Protein AF-A0A354PAN3-F1 (afdb_monomer)

pLDDT: mean 94.64, std 4.26, range [53.94, 98.25]

Foldseek 3Di:
DDPDDDDCPVAADPPPHNDPVNVVVCVVVVVVVCCCLPPVLVVCVVVVPDDPVCVVPPSCVVCVVVVQVVQCVVPPCVGPVNVVCVVQVVVLVVAQADDQDDDDPSPVVVVVCCCVPFDVCLQVDDCVNVVSGHHD

Secondary structure (DSSP, 8-state):
--S-----TTTB-TTTSB-HHHHHHTHHHHHHHHHIIIIIHHHHHHHS---GGG-S-GGGGGTHHHHHHHHHHHHGGGSHHHHHHHHHHHHTTT-SB------THHHHHHHHHHHHHS-TTTTTS-GGGGTTPPB-

Mean predicted aligned error: 4.39 Å

Structure (mmCIF, N/CA/C/O backbone):
data_AF-A0A354PAN3-F1
#
_entry.id   AF-A0A354PAN3-F1
#
loop_
_atom_site.group_PDB
_atom_site.id
_atom_site.type_symbol
_atom_site.label_atom_id
_atom_site.label_alt_id
_atom_site.label_comp_id
_atom_site.label_asym_id
_atom_site.label_entity_id
_atom_site.label_seq_id
_atom_site.pdbx_PDB_ins_code
_atom_site.Cartn_x
_atom_site.Cartn_y
_atom_site.Cartn_z
_atom_site.occupancy
_atom_site.B_iso_or_equiv
_atom_site.auth_seq_id
_atom_site.auth_comp_id
_atom_site.auth_asym_id
_atom_site.auth_atom_id
_atom_site.pdbx_PDB_model_num
ATOM 1 N N . MET A 1 1 ? 17.446 -8.833 9.918 1.00 53.94 1 MET A N 1
ATOM 2 C CA . MET A 1 1 ? 16.425 -9.800 9.452 1.00 53.94 1 MET A CA 1
ATOM 3 C C . MET A 1 1 ? 15.707 -9.166 8.262 1.00 53.94 1 MET A C 1
ATOM 5 O O . MET A 1 1 ? 15.324 -8.011 8.391 1.00 53.94 1 MET A O 1
ATOM 9 N N . LYS A 1 2 ? 15.610 -9.820 7.094 1.00 80.25 2 LYS A N 1
ATOM 10 C CA . LYS A 1 2 ? 14.839 -9.269 5.957 1.00 80.25 2 LYS A CA 1
ATOM 11 C C . LYS A 1 2 ? 13.359 -9.597 6.174 1.00 80.25 2 LYS A C 1
ATOM 13 O O . LYS A 1 2 ? 13.048 -10.762 6.392 1.00 80.25 2 LYS A O 1
ATOM 18 N N . MET A 1 3 ? 12.483 -8.591 6.139 1.00 88.50 3 MET A N 1
ATOM 19 C CA . MET A 1 3 ? 11.036 -8.776 6.355 1.00 88.50 3 MET A CA 1
ATOM 20 C C . MET A 1 3 ? 10.345 -9.486 5.180 1.00 88.50 3 MET A C 1
ATOM 22 O O . MET A 1 3 ? 9.347 -10.164 5.386 1.00 88.50 3 MET A O 1
ATOM 26 N N . LEU A 1 4 ? 10.895 -9.372 3.965 1.00 93.50 4 LEU A N 1
ATOM 27 C CA . LEU A 1 4 ? 10.405 -10.028 2.750 1.00 93.50 4 LEU A CA 1
ATOM 28 C C . LEU A 1 4 ? 11.570 -10.650 1.967 1.00 93.50 4 LEU A C 1
ATOM 30 O O . LEU A 1 4 ? 12.691 -10.127 1.979 1.00 93.50 4 LEU A O 1
ATOM 34 N N . ARG A 1 5 ? 11.297 -11.760 1.273 1.00 94.38 5 ARG A N 1
ATOM 35 C CA . ARG A 1 5 ? 12.232 -12.431 0.359 1.00 94.38 5 ARG A CA 1
ATOM 36 C C . ARG A 1 5 ? 11.638 -12.439 -1.045 1.00 94.38 5 ARG A C 1
ATOM 38 O O . ARG A 1 5 ? 10.567 -12.991 -1.254 1.00 94.38 5 ARG A O 1
ATOM 45 N N . PHE A 1 6 ? 12.367 -11.860 -1.992 1.00 93.00 6 PHE A N 1
ATOM 46 C CA . PHE A 1 6 ? 12.089 -11.999 -3.416 1.00 93.00 6 PHE A CA 1
ATOM 47 C C . PHE A 1 6 ? 12.870 -13.198 -3.962 1.00 93.00 6 PHE A C 1
ATOM 49 O O . PHE A 1 6 ? 14.079 -13.286 -3.742 1.00 93.00 6 PHE A O 1
ATOM 56 N N . ASP A 1 7 ? 12.181 -14.120 -4.631 1.00 94.12 7 ASP A N 1
ATOM 57 C CA . ASP A 1 7 ? 12.779 -15.301 -5.255 1.00 94.12 7 ASP A CA 1
ATOM 58 C C . ASP A 1 7 ? 12.314 -15.404 -6.717 1.00 94.12 7 ASP A C 1
ATOM 60 O O . ASP A 1 7 ? 11.205 -15.872 -6.977 1.00 94.12 7 ASP A O 1
ATOM 64 N N . PRO A 1 8 ? 13.119 -14.920 -7.679 1.00 94.00 8 PRO A N 1
ATOM 65 C CA . PRO A 1 8 ? 12.733 -14.910 -9.083 1.00 94.00 8 PRO A CA 1
ATOM 66 C C . PRO A 1 8 ? 13.080 -16.199 -9.829 1.00 94.00 8 PRO A C 1
ATOM 68 O O . PRO A 1 8 ? 12.934 -16.232 -11.048 1.00 94.00 8 PRO A O 1
ATOM 71 N N . SER A 1 9 ? 13.574 -17.240 -9.153 1.00 92.81 9 SER A N 1
ATOM 72 C CA . SER A 1 9 ? 14.128 -18.433 -9.816 1.00 92.81 9 SER A CA 1
ATOM 73 C C . SER A 1 9 ? 13.136 -19.152 -10.742 1.00 92.81 9 SER A C 1
ATOM 75 O O . SER A 1 9 ? 13.551 -19.772 -11.717 1.00 92.81 9 SER A O 1
ATOM 77 N N . GLY A 1 10 ? 11.829 -19.015 -10.495 1.00 93.44 10 GLY A N 1
ATOM 78 C CA . GLY A 1 10 ? 10.773 -19.556 -11.359 1.00 93.44 10 GLY A CA 1
ATOM 79 C C . GLY A 1 10 ? 10.488 -18.750 -12.634 1.00 93.44 10 GLY A C 1
ATOM 80 O O . GLY A 1 10 ? 9.747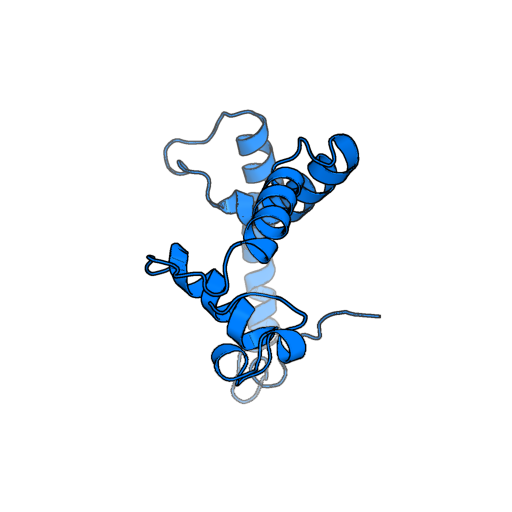 -19.224 -13.488 1.00 93.44 10 GLY A O 1
ATOM 81 N N . SER A 1 11 ? 11.041 -17.542 -12.780 1.00 94.62 11 SER A N 1
ATOM 82 C CA . SER A 1 11 ? 10.782 -16.655 -13.930 1.00 94.62 11 SER A CA 1
ATOM 83 C C . SER A 1 11 ? 12.054 -16.159 -14.613 1.00 94.62 11 SER A C 1
ATOM 85 O O . SER A 1 11 ? 12.064 -15.983 -15.831 1.00 94.62 11 SER A O 1
ATOM 87 N N . ILE A 1 12 ? 13.126 -15.935 -13.850 1.00 94.88 12 ILE A N 1
ATOM 88 C CA . ILE A 1 12 ? 14.432 -15.529 -14.369 1.00 94.88 12 ILE A CA 1
ATOM 89 C C . ILE A 1 12 ? 15.297 -16.785 -14.491 1.00 94.88 12 ILE A C 1
ATOM 91 O O . ILE A 1 12 ? 15.933 -17.226 -13.534 1.00 94.88 12 ILE A O 1
ATOM 95 N N . ASN A 1 13 ? 15.276 -17.373 -15.684 1.00 94.38 13 ASN A N 1
ATOM 96 C CA . ASN A 1 13 ? 15.932 -18.626 -16.044 1.00 94.38 13 ASN A CA 1
ATOM 97 C C . ASN A 1 13 ? 16.321 -18.564 -17.530 1.00 94.38 13 ASN A C 1
ATOM 99 O O . ASN A 1 13 ? 15.533 -18.104 -18.350 1.00 94.38 13 ASN A O 1
ATOM 103 N N . ALA A 1 14 ? 17.511 -19.053 -17.882 1.00 92.94 14 ALA A N 1
ATOM 104 C CA . ALA A 1 14 ? 17.993 -19.088 -19.260 1.00 92.94 14 ALA A CA 1
ATOM 105 C C . ALA A 1 14 ? 17.262 -20.097 -20.168 1.00 92.94 14 ALA A C 1
ATOM 107 O O . ALA A 1 14 ? 17.275 -19.921 -21.380 1.00 92.94 14 ALA A O 1
ATOM 108 N N . GLU A 1 15 ? 16.655 -21.146 -19.608 1.00 93.31 15 GLU A N 1
ATOM 109 C CA . GLU A 1 15 ? 16.074 -22.245 -20.391 1.00 93.31 15 GLU A CA 1
ATOM 110 C C . GLU A 1 15 ? 14.650 -21.939 -20.885 1.00 93.31 15 GLU A C 1
ATOM 112 O O . GLU A 1 15 ? 14.336 -22.169 -22.050 1.00 93.31 15 GLU A O 1
ATOM 117 N N . PHE A 1 16 ? 13.798 -21.378 -20.017 1.00 91.88 16 PHE A N 1
ATOM 118 C CA . PHE A 1 16 ? 12.371 -21.151 -20.309 1.00 91.88 16 PHE A CA 1
ATOM 119 C C . PHE A 1 16 ? 11.850 -19.770 -19.877 1.00 91.88 16 PHE A C 1
ATOM 121 O O . PHE A 1 16 ? 10.650 -19.515 -19.968 1.00 91.88 16 PHE A O 1
ATOM 128 N N . GLY A 1 17 ? 12.716 -18.899 -19.354 1.00 94.25 17 GLY A N 1
ATOM 129 C CA . GLY A 1 17 ? 12.325 -17.638 -18.727 1.00 94.25 17 GLY A CA 1
ATOM 130 C C . GLY A 1 17 ? 13.025 -16.413 -19.308 1.00 94.25 17 GLY A C 1
ATOM 131 O O . GLY A 1 17 ? 13.620 -16.446 -20.383 1.00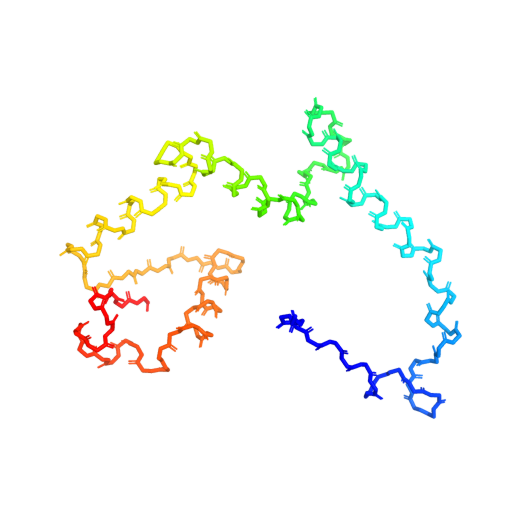 94.25 17 GLY A O 1
ATOM 132 N N . VAL A 1 18 ? 12.949 -15.310 -18.561 1.00 95.69 18 VAL A N 1
ATOM 133 C CA . VAL A 1 18 ? 13.716 -14.095 -18.856 1.00 95.69 18 VAL A CA 1
ATOM 134 C C . VAL A 1 18 ? 15.174 -14.348 -18.494 1.00 95.69 18 VAL A C 1
ATOM 136 O O . VAL A 1 18 ? 15.480 -14.791 -17.384 1.00 95.69 18 VAL A O 1
ATOM 139 N N . THR A 1 19 ? 16.095 -14.054 -19.406 1.00 96.19 19 THR A N 1
ATOM 140 C CA . THR A 1 19 ? 17.520 -14.227 -19.121 1.00 96.19 19 THR A CA 1
ATOM 141 C C . THR A 1 19 ? 18.052 -13.092 -18.246 1.00 96.19 19 THR A C 1
ATOM 143 O O . THR A 1 19 ? 17.530 -11.974 -18.231 1.00 96.19 19 THR A O 1
ATOM 146 N N . ASN A 1 20 ? 19.153 -13.350 -17.538 1.00 94.81 20 ASN A N 1
ATOM 147 C CA . ASN A 1 20 ? 19.835 -12.303 -16.775 1.00 94.81 20 ASN A CA 1
ATOM 148 C C . ASN A 1 20 ? 20.296 -11.137 -17.662 1.00 94.81 20 ASN A C 1
ATOM 150 O O . ASN A 1 20 ? 20.303 -9.997 -17.206 1.00 94.81 20 ASN A O 1
ATOM 154 N N . ASP A 1 21 ? 20.664 -11.399 -18.915 1.00 96.38 21 ASP A N 1
ATOM 155 C CA . ASP A 1 21 ? 21.130 -10.350 -19.823 1.00 96.38 21 ASP A CA 1
ATOM 156 C C . ASP A 1 21 ? 19.972 -9.499 -20.350 1.00 96.38 21 ASP A C 1
ATOM 158 O O . ASP A 1 21 ? 20.099 -8.278 -20.413 1.00 96.38 21 ASP A O 1
ATOM 162 N N . GLN A 1 22 ? 18.809 -10.105 -20.613 1.00 96.00 22 GLN A N 1
ATOM 163 C CA . GLN A 1 22 ? 17.582 -9.363 -20.919 1.00 96.00 22 GLN A CA 1
ATOM 164 C C . GLN A 1 22 ? 17.155 -8.472 -19.749 1.00 96.00 22 GLN A C 1
ATOM 166 O O . GLN A 1 22 ? 16.812 -7.311 -19.956 1.00 96.00 22 GLN A O 1
ATOM 171 N N . LEU A 1 23 ? 17.227 -8.978 -18.514 1.00 95.06 23 LEU A N 1
ATOM 172 C CA . LEU A 1 23 ? 16.941 -8.176 -17.326 1.00 95.06 23 LEU A CA 1
ATOM 173 C C . LEU A 1 23 ? 17.921 -6.999 -17.187 1.00 95.06 23 LEU A C 1
ATOM 175 O O . LEU A 1 23 ? 17.492 -5.865 -16.982 1.00 95.06 23 LEU A O 1
ATOM 179 N N . LYS A 1 24 ? 19.228 -7.247 -17.335 1.00 96.44 24 LYS A N 1
ATOM 180 C CA . LYS A 1 24 ? 20.258 -6.196 -17.270 1.00 96.44 24 LYS A CA 1
ATOM 181 C C . LYS A 1 24 ? 20.074 -5.139 -18.353 1.00 96.44 24 LYS A C 1
ATOM 183 O O . LYS A 1 24 ? 20.308 -3.963 -18.089 1.00 96.44 24 LYS A O 1
ATOM 188 N N . ALA A 1 25 ? 19.627 -5.530 -19.546 1.00 97.88 25 ALA A N 1
ATOM 189 C CA . ALA A 1 25 ? 19.350 -4.592 -20.629 1.00 97.88 25 ALA A CA 1
ATOM 190 C C . ALA A 1 25 ? 18.245 -3.577 -20.270 1.00 97.88 25 ALA A C 1
ATOM 192 O O . ALA A 1 25 ? 18.239 -2.475 -20.811 1.00 97.88 25 ALA A O 1
ATOM 193 N N . LEU A 1 26 ? 17.352 -3.901 -19.324 1.00 97.50 26 LEU A N 1
ATOM 194 C CA . LEU A 1 26 ? 16.318 -2.982 -18.832 1.00 97.50 26 LEU A CA 1
ATOM 195 C C . LEU A 1 26 ? 16.821 -2.011 -17.757 1.00 97.50 26 LEU A C 1
ATOM 197 O O . LEU A 1 26 ? 16.137 -1.030 -17.466 1.00 97.50 26 LEU A O 1
ATOM 201 N N . TYR A 1 27 ? 17.990 -2.252 -17.155 1.00 97.19 27 TYR A N 1
ATOM 202 C CA . TYR A 1 27 ? 18.463 -1.467 -16.011 1.00 97.19 27 TYR A CA 1
ATOM 203 C C . TYR A 1 27 ? 18.541 0.038 -16.275 1.00 97.19 27 TYR A C 1
ATOM 205 O O . TYR A 1 27 ? 18.059 0.772 -15.414 1.00 97.19 27 TYR A O 1
ATOM 213 N N . PRO A 1 28 ? 19.053 0.529 -17.423 1.00 98.25 28 PRO A N 1
ATOM 214 C CA . PRO A 1 28 ? 19.073 1.965 -17.687 1.00 98.25 28 PRO A CA 1
ATOM 215 C C . PRO A 1 28 ? 17.674 2.586 -17.598 1.00 98.25 28 PRO A C 1
ATOM 217 O O . PRO A 1 28 ? 17.467 3.546 -16.860 1.00 98.25 28 PRO A O 1
ATOM 220 N N . ARG A 1 29 ? 16.679 1.958 -18.239 1.00 98.19 29 ARG A N 1
ATOM 221 C CA . ARG A 1 29 ? 15.297 2.448 -18.223 1.00 98.19 29 ARG A CA 1
ATOM 222 C C . ARG A 1 29 ? 14.652 2.346 -16.840 1.00 98.19 29 ARG A C 1
ATOM 224 O O . ARG A 1 29 ? 13.932 3.250 -16.431 1.00 98.19 29 ARG A O 1
ATOM 231 N N . LEU A 1 30 ? 14.906 1.266 -16.103 1.00 97.50 30 LEU A N 1
ATOM 232 C CA . LEU A 1 30 ? 14.406 1.116 -14.732 1.00 97.50 30 LEU A CA 1
ATOM 233 C C . LEU A 1 30 ? 15.005 2.165 -13.785 1.00 97.50 30 LEU A C 1
ATOM 235 O O . LEU A 1 30 ? 14.316 2.620 -12.875 1.00 97.50 30 LEU A O 1
ATOM 239 N N . MET A 1 31 ? 16.265 2.561 -13.993 1.00 98.00 31 MET A N 1
ATOM 240 C CA . MET A 1 31 ? 16.896 3.629 -13.215 1.00 98.00 31 MET A CA 1
ATOM 241 C C . MET A 1 31 ? 16.288 4.995 -13.520 1.00 98.00 31 MET A C 1
ATOM 243 O O . MET A 1 31 ? 16.029 5.737 -12.579 1.00 98.00 31 MET A O 1
ATOM 247 N N . GLU A 1 32 ? 15.984 5.299 -14.784 1.00 98.12 32 GLU A N 1
ATOM 248 C CA . GLU A 1 32 ? 15.247 6.519 -15.151 1.00 98.12 32 GLU A CA 1
ATOM 249 C C . GLU A 1 32 ? 13.875 6.577 -14.467 1.00 98.12 32 GLU A C 1
ATOM 251 O O . GLU A 1 32 ? 13.551 7.570 -13.824 1.00 98.12 32 GLU A O 1
ATOM 256 N N . LEU A 1 33 ? 13.096 5.491 -14.536 1.00 96.19 33 LEU A N 1
ATOM 257 C CA . LEU A 1 33 ? 11.773 5.416 -13.901 1.00 96.19 33 LEU A CA 1
ATOM 258 C C . LEU A 1 33 ? 11.857 5.540 -12.376 1.00 96.19 33 LEU A C 1
ATOM 260 O O . LEU A 1 33 ? 11.032 6.205 -11.751 1.00 96.19 33 LEU A O 1
ATOM 264 N N . ARG A 1 34 ? 12.868 4.914 -11.760 1.00 96.44 34 ARG A N 1
ATOM 265 C CA . ARG A 1 34 ? 13.126 5.063 -10.325 1.00 96.44 34 ARG A CA 1
ATOM 266 C C . ARG A 1 34 ? 13.455 6.515 -9.988 1.00 96.44 34 ARG A C 1
ATOM 268 O O . ARG A 1 34 ? 12.915 7.027 -9.017 1.00 96.44 34 ARG A O 1
ATOM 275 N N . GLN A 1 35 ? 14.348 7.147 -10.744 1.00 97.56 35 GLN A N 1
ATOM 276 C CA . GLN A 1 35 ? 14.758 8.535 -10.534 1.00 97.56 35 GLN A CA 1
ATOM 277 C C . GLN A 1 35 ? 13.558 9.482 -10.614 1.00 97.56 35 GLN A C 1
ATOM 279 O O . GLN A 1 35 ? 13.394 10.353 -9.761 1.00 97.56 35 GLN A O 1
ATOM 284 N N . GLU A 1 36 ? 12.703 9.279 -11.614 1.00 95.44 36 GLU A N 1
ATOM 285 C CA . GLU A 1 36 ? 11.473 10.040 -11.790 1.00 95.44 36 GLU A CA 1
ATOM 286 C C . GLU A 1 36 ? 10.549 9.899 -10.571 1.00 95.44 36 GLU A C 1
ATOM 288 O O . GLU A 1 36 ? 10.274 10.890 -9.900 1.00 95.44 36 GLU A O 1
ATOM 293 N N . MET A 1 37 ? 10.165 8.670 -10.216 1.00 94.50 37 MET A N 1
ATOM 294 C CA . MET A 1 37 ? 9.208 8.414 -9.132 1.00 94.50 37 MET A CA 1
ATOM 295 C C . MET A 1 37 ? 9.742 8.802 -7.742 1.00 94.50 37 MET A C 1
ATOM 297 O O . MET A 1 37 ? 8.993 9.279 -6.892 1.00 94.50 37 MET A O 1
ATOM 301 N N . VAL A 1 38 ? 11.025 8.543 -7.471 1.00 94.75 38 VAL A N 1
ATOM 302 C CA . VAL A 1 38 ? 11.609 8.685 -6.125 1.00 94.75 38 VAL A CA 1
ATOM 303 C C . VAL A 1 38 ? 12.086 10.106 -5.850 1.00 94.75 38 VAL A C 1
ATOM 305 O O . VAL A 1 38 ? 12.009 10.550 -4.706 1.00 94.75 38 VAL A O 1
ATOM 308 N N . GLU A 1 39 ? 12.603 10.805 -6.861 1.00 95.00 39 GLU A N 1
ATOM 309 C CA . GLU A 1 39 ? 13.277 12.092 -6.664 1.00 95.00 39 GLU A CA 1
ATOM 310 C C . GLU A 1 39 ? 12.525 13.237 -7.343 1.00 95.00 39 GLU A C 1
ATOM 312 O O . GLU A 1 39 ? 12.196 14.225 -6.685 1.00 95.00 39 GLU A O 1
ATOM 317 N N . VAL A 1 40 ? 12.215 13.107 -8.637 1.00 96.06 40 VAL A N 1
ATOM 318 C CA . VAL A 1 40 ? 11.580 14.189 -9.408 1.00 96.06 40 VAL A CA 1
ATOM 319 C C . VAL A 1 40 ? 10.149 14.431 -8.936 1.00 96.06 40 VAL A C 1
ATOM 321 O O . VAL A 1 40 ? 9.804 15.560 -8.590 1.00 96.06 40 VAL A O 1
ATOM 324 N N . ASP A 1 41 ? 9.333 13.382 -8.871 1.00 96.06 41 ASP A N 1
ATOM 325 C CA . ASP A 1 41 ? 7.927 13.489 -8.481 1.00 96.06 41 ASP A CA 1
ATOM 326 C C . ASP A 1 41 ? 7.797 13.946 -7.018 1.00 96.06 41 ASP A C 1
ATOM 328 O O . ASP A 1 41 ? 6.981 14.809 -6.701 1.00 96.06 41 ASP A O 1
ATOM 332 N N . ALA A 1 42 ? 8.654 13.449 -6.120 1.00 94.25 42 ALA A N 1
ATOM 333 C CA . ALA A 1 42 ? 8.673 13.896 -4.727 1.00 94.25 42 ALA A CA 1
ATOM 334 C C . ALA A 1 42 ? 8.981 15.403 -4.605 1.00 94.25 42 ALA A C 1
ATOM 336 O O . ALA A 1 42 ? 8.329 16.109 -3.832 1.00 94.25 42 ALA A O 1
ATOM 337 N N . ALA A 1 43 ? 9.935 15.915 -5.393 1.00 94.94 43 ALA A N 1
ATOM 338 C CA . ALA A 1 43 ? 10.261 17.339 -5.423 1.00 94.94 43 ALA A CA 1
ATOM 339 C C . ALA A 1 43 ? 9.120 18.190 -6.010 1.00 94.94 43 ALA A C 1
ATOM 341 O O . ALA A 1 43 ? 8.791 19.231 -5.443 1.00 94.94 43 ALA A O 1
ATOM 342 N N . GLN A 1 44 ? 8.485 17.732 -7.096 1.00 95.62 44 GLN A N 1
ATOM 343 C CA . GLN A 1 44 ? 7.325 18.396 -7.711 1.00 95.62 44 GLN A CA 1
ATOM 344 C C . GLN A 1 44 ? 6.124 18.450 -6.764 1.00 95.62 44 GLN A C 1
ATOM 346 O O . GLN A 1 44 ? 5.440 19.469 -6.666 1.00 95.62 44 GLN A O 1
ATOM 351 N N . TYR A 1 45 ? 5.880 17.367 -6.023 1.00 93.69 45 TYR A N 1
ATOM 352 C CA . TYR A 1 45 ? 4.839 17.340 -5.004 1.00 93.69 45 TYR A CA 1
ATOM 353 C C . TYR A 1 45 ? 5.103 18.380 -3.910 1.00 93.69 45 TYR A C 1
ATOM 355 O O . TYR A 1 45 ? 4.206 19.132 -3.538 1.00 93.69 45 TYR A O 1
ATOM 363 N N . ALA A 1 46 ? 6.339 18.432 -3.404 1.00 92.12 46 ALA A N 1
ATOM 364 C CA . ALA A 1 46 ? 6.723 19.339 -2.328 1.00 92.12 46 ALA A CA 1
ATOM 365 C C . ALA A 1 46 ? 6.705 20.817 -2.751 1.00 92.12 46 ALA A C 1
ATOM 367 O O . ALA A 1 46 ? 6.387 21.675 -1.927 1.00 92.12 46 ALA A O 1
ATOM 368 N N . SER A 1 47 ? 7.030 21.126 -4.010 1.00 94.75 47 SER A N 1
ATOM 369 C CA . SER A 1 47 ? 6.953 22.494 -4.538 1.00 94.75 47 SER A CA 1
ATOM 370 C C . SER A 1 47 ? 5.521 22.932 -4.860 1.00 94.75 47 SER A C 1
ATOM 372 O O . SER A 1 47 ? 5.249 24.129 -4.903 1.00 94.75 47 SER A O 1
ATOM 374 N N . GLY A 1 48 ? 4.609 21.981 -5.091 1.00 92.88 48 GLY A N 1
ATOM 375 C CA . GLY A 1 48 ? 3.267 22.242 -5.619 1.00 92.88 48 GLY A CA 1
ATOM 376 C C . GLY A 1 48 ? 3.243 22.520 -7.129 1.00 92.88 48 GLY A C 1
ATOM 377 O O . GLY A 1 48 ? 2.172 22.732 -7.697 1.00 92.88 48 GLY A O 1
ATOM 378 N N . GLU A 1 49 ? 4.399 22.489 -7.795 1.00 93.81 49 GLU A N 1
ATOM 379 C CA . GLU A 1 49 ? 4.546 22.720 -9.233 1.00 93.81 49 GLU A CA 1
ATOM 380 C C . GLU A 1 49 ? 4.523 21.384 -9.987 1.00 93.81 49 GLU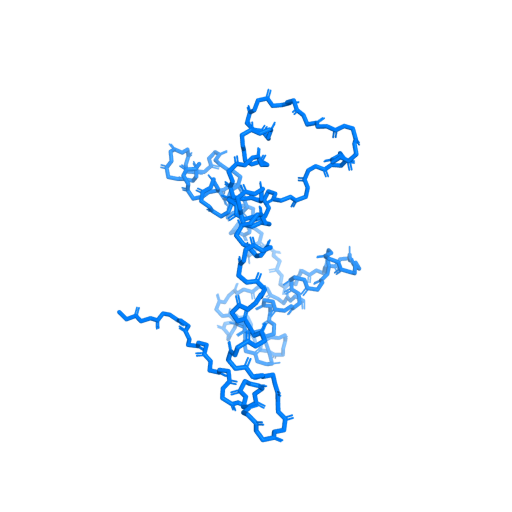 A C 1
ATOM 382 O O . GLU A 1 49 ? 5.547 20.864 -10.435 1.00 93.81 49 GLU A O 1
ATOM 387 N N . VAL A 1 50 ? 3.328 20.806 -10.111 1.00 94.25 50 VAL A N 1
ATOM 388 C CA . VAL A 1 50 ? 3.117 19.538 -10.822 1.00 94.25 50 VAL A CA 1
ATOM 389 C C . VAL A 1 50 ? 2.784 19.809 -12.299 1.00 94.25 50 VAL A C 1
ATOM 391 O O . VAL A 1 50 ? 1.828 20.546 -12.567 1.00 94.25 50 VAL A O 1
ATOM 394 N N . PRO A 1 51 ? 3.508 19.211 -13.269 1.00 94.56 51 PRO A N 1
ATOM 395 C CA . PRO A 1 51 ? 3.181 19.303 -14.694 1.00 94.56 51 PRO A CA 1
ATOM 396 C C . PRO A 1 51 ? 1.735 18.896 -14.998 1.00 94.56 51 PRO A C 1
ATOM 398 O O . PRO A 1 51 ? 1.203 17.985 -14.370 1.00 94.56 51 PRO A O 1
ATOM 401 N N . ALA A 1 52 ? 1.089 19.551 -15.966 1.00 95.94 52 ALA A N 1
ATOM 402 C CA . ALA A 1 52 ? -0.337 19.347 -16.251 1.00 95.94 52 ALA A CA 1
ATOM 403 C C . ALA A 1 52 ? -0.688 17.900 -16.648 1.00 95.94 52 ALA A C 1
ATOM 405 O O . ALA A 1 52 ? -1.759 17.408 -16.309 1.00 95.94 52 ALA A O 1
ATOM 406 N N . ASP A 1 53 ? 0.221 17.212 -17.335 1.00 94.44 53 ASP A N 1
ATOM 407 C CA . ASP A 1 53 ? 0.104 15.804 -17.726 1.00 94.44 53 ASP A CA 1
ATOM 408 C C . ASP A 1 53 ? 0.271 14.827 -16.550 1.00 94.44 53 ASP A C 1
ATOM 410 O O . ASP A 1 53 ? -0.090 13.658 -16.667 1.00 94.44 53 ASP A O 1
ATOM 414 N N . LYS A 1 54 ? 0.766 15.315 -15.409 1.00 92.88 54 LYS A N 1
ATOM 415 C CA . LYS A 1 54 ? 0.947 14.571 -14.159 1.00 92.88 54 LYS A CA 1
ATOM 416 C C . LYS A 1 54 ? -0.045 14.979 -13.070 1.00 92.88 54 LYS A C 1
ATOM 418 O O . LYS A 1 54 ? 0.222 14.732 -11.901 1.00 92.88 54 LYS A O 1
ATOM 423 N N . GLN A 1 55 ? -1.151 15.649 -13.398 1.00 92.38 55 GLN A N 1
ATOM 424 C CA . GLN A 1 55 ? -2.168 16.026 -12.410 1.00 92.38 55 GLN A CA 1
ATOM 425 C C . GLN A 1 55 ? -3.367 15.054 -12.441 1.00 92.38 55 GLN A C 1
ATOM 427 O O . GLN A 1 55 ? -4.035 14.965 -13.472 1.00 92.38 55 GLN A O 1
ATOM 432 N N . PRO A 1 56 ? -3.707 14.376 -11.321 1.00 90.88 56 PRO A N 1
ATOM 433 C CA . PRO A 1 56 ? -3.020 14.396 -10.026 1.00 90.88 56 PRO 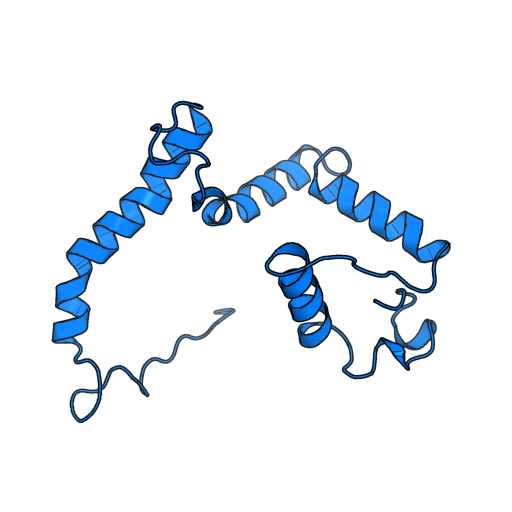A CA 1
ATOM 434 C C . PRO A 1 56 ? -1.696 13.616 -10.049 1.00 90.88 56 PRO A C 1
ATOM 436 O O . PRO A 1 56 ? -1.536 12.669 -10.814 1.00 90.88 56 PRO A O 1
ATOM 439 N N . LEU A 1 57 ? -0.753 14.004 -9.181 1.00 91.25 57 LEU A N 1
ATOM 440 C CA . LEU A 1 57 ? 0.531 13.313 -9.090 1.00 91.25 57 LEU A CA 1
ATOM 441 C C . LEU A 1 57 ? 0.378 12.014 -8.294 1.00 91.25 57 LEU A C 1
ATOM 443 O O . LEU A 1 57 ? 0.347 12.023 -7.061 1.00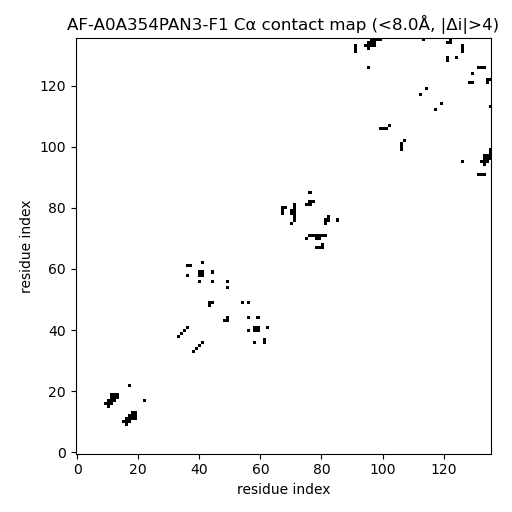 91.25 57 LEU A O 1
ATOM 447 N N . ASP A 1 58 ? 0.312 10.895 -9.007 1.00 89.38 58 ASP A N 1
ATOM 448 C CA . ASP A 1 58 ? -0.012 9.593 -8.418 1.00 89.38 58 ASP A CA 1
ATOM 449 C C . ASP A 1 58 ? 1.143 8.950 -7.633 1.00 89.38 58 ASP A C 1
ATOM 451 O O . ASP A 1 58 ? 0.906 8.072 -6.808 1.00 89.38 58 ASP A O 1
ATOM 455 N N . ALA A 1 59 ? 2.392 9.393 -7.810 1.00 93.81 59 ALA A N 1
ATOM 456 C CA . ALA A 1 59 ? 3.570 8.773 -7.188 1.00 93.81 59 ALA A CA 1
ATOM 457 C C . ALA A 1 59 ? 3.627 8.890 -5.650 1.00 93.81 59 ALA A C 1
ATOM 459 O O . ALA A 1 59 ? 4.430 8.205 -5.008 1.00 93.81 59 ALA A O 1
ATOM 460 N N . ARG A 1 60 ? 2.755 9.706 -5.032 1.00 93.50 60 ARG A N 1
ATOM 461 C CA . ARG A 1 60 ? 2.777 9.981 -3.583 1.00 93.50 60 ARG A CA 1
ATOM 462 C C . ARG A 1 60 ? 2.698 8.721 -2.724 1.00 93.50 60 ARG A C 1
ATOM 464 O O . ARG A 1 60 ? 3.249 8.712 -1.626 1.00 93.50 60 ARG A O 1
ATOM 471 N N . PHE A 1 61 ? 2.086 7.637 -3.211 1.00 93.31 61 PHE A N 1
ATOM 472 C CA . PHE A 1 61 ? 2.023 6.368 -2.472 1.00 93.31 61 PHE A CA 1
ATOM 473 C C . PHE A 1 61 ? 3.405 5.851 -2.030 1.00 93.31 61 PHE A C 1
ATOM 475 O O . PHE A 1 61 ? 3.481 5.111 -1.051 1.00 93.31 61 PHE A O 1
ATOM 482 N N . TYR A 1 62 ? 4.485 6.222 -2.729 1.00 94.88 62 TYR A N 1
ATOM 483 C CA . TYR A 1 62 ? 5.838 5.773 -2.413 1.00 94.88 62 TYR A CA 1
ATOM 484 C C . TYR A 1 62 ? 6.365 6.366 -1.097 1.00 94.88 62 TYR A C 1
ATOM 486 O O . TYR A 1 62 ? 6.873 5.624 -0.256 1.00 94.88 62 TYR A O 1
ATOM 494 N N . TRP A 1 63 ? 6.230 7.681 -0.887 1.00 95.50 63 TRP A N 1
ATOM 495 C CA . TRP A 1 63 ? 6.739 8.357 0.318 1.00 95.50 63 TRP A CA 1
ATOM 496 C C . TRP A 1 63 ? 5.669 8.622 1.382 1.00 95.50 63 TRP A C 1
ATOM 498 O O . TRP A 1 63 ? 6.019 8.915 2.527 1.00 95.50 63 TRP A O 1
ATOM 508 N N . LEU A 1 64 ? 4.385 8.459 1.048 1.00 95.50 64 LEU A N 1
ATOM 509 C CA . LEU A 1 64 ? 3.270 8.622 1.982 1.00 95.50 64 LEU A CA 1
ATOM 510 C C . LEU A 1 64 ? 3.460 7.853 3.307 1.00 95.50 64 LEU A C 1
ATOM 512 O O . LEU A 1 64 ? 3.190 8.439 4.353 1.00 95.50 64 LEU A O 1
ATOM 516 N N . PR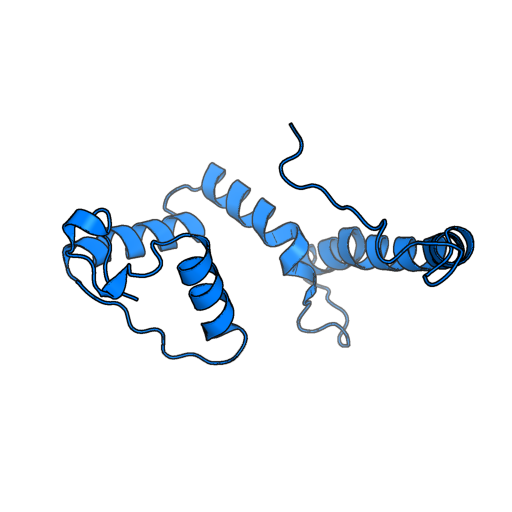O A 1 65 ? 3.958 6.596 3.344 1.00 95.75 65 PRO A N 1
ATOM 517 C CA . PRO A 1 65 ? 4.167 5.901 4.615 1.00 95.75 65 PRO A CA 1
ATOM 518 C C . PRO A 1 65 ? 5.154 6.614 5.548 1.00 95.75 65 PRO A C 1
ATOM 520 O O . PRO A 1 65 ? 4.923 6.672 6.756 1.00 95.75 65 PRO A O 1
ATOM 523 N N . GLN A 1 66 ? 6.238 7.167 4.993 1.00 95.75 66 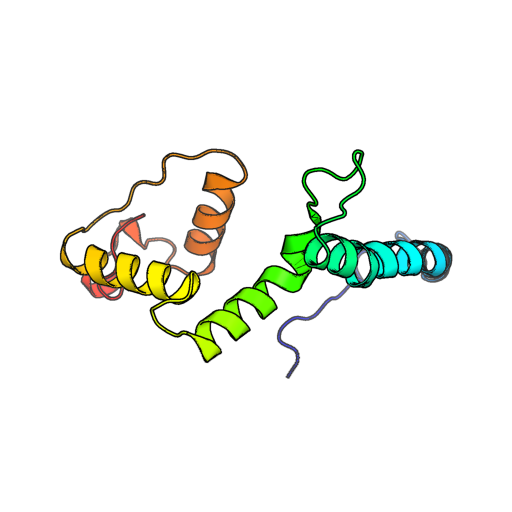GLN A N 1
ATOM 524 C CA . GLN A 1 66 ? 7.231 7.914 5.763 1.00 95.75 66 GLN A CA 1
ATOM 525 C C . GLN A 1 66 ? 6.647 9.249 6.237 1.00 95.75 66 GLN A C 1
ATOM 527 O O . GLN A 1 66 ? 6.752 9.573 7.416 1.00 95.75 66 GLN A O 1
ATOM 532 N N . GLU A 1 67 ? 5.958 9.969 5.346 1.00 94.94 67 GLU A N 1
ATOM 533 C CA . GLU A 1 67 ? 5.253 11.218 5.659 1.00 94.94 67 GLU A CA 1
ATOM 534 C C . GLU A 1 67 ? 4.262 11.028 6.824 1.00 94.94 67 GLU A C 1
ATOM 536 O O . GLU A 1 67 ? 4.338 11.730 7.833 1.00 94.94 67 GLU A O 1
ATOM 541 N N . MET A 1 68 ? 3.392 10.012 6.746 1.00 97.19 68 MET A N 1
ATOM 542 C CA . MET A 1 68 ? 2.413 9.699 7.794 1.00 97.19 68 MET A CA 1
ATOM 543 C C . MET A 1 68 ? 3.073 9.332 9.131 1.00 97.19 68 MET A C 1
ATOM 545 O O . MET A 1 68 ? 2.561 9.698 10.194 1.00 97.19 68 MET A O 1
ATOM 549 N N . LEU A 1 69 ? 4.189 8.597 9.100 1.00 97.38 69 LEU A N 1
ATOM 550 C CA . LEU A 1 69 ? 4.930 8.212 10.302 1.00 97.38 69 LEU A CA 1
ATOM 551 C C . LEU A 1 69 ? 5.603 9.419 10.965 1.00 97.38 69 LEU A C 1
ATOM 553 O O . LEU A 1 69 ? 5.547 9.558 12.192 1.00 97.38 69 LEU A O 1
ATOM 557 N N . ASP A 1 70 ? 6.218 10.292 10.171 1.00 97.81 70 ASP A N 1
ATOM 558 C CA . ASP A 1 70 ? 6.868 11.506 10.660 1.00 97.81 70 ASP A CA 1
ATOM 559 C C . ASP A 1 70 ? 5.845 12.464 11.268 1.00 97.81 70 ASP A C 1
ATOM 561 O O . ASP A 1 70 ? 6.053 12.976 12.373 1.00 97.81 70 ASP A O 1
ATOM 565 N N . ASP A 1 71 ? 4.705 12.649 10.605 1.00 97.88 71 ASP A N 1
ATOM 566 C CA . A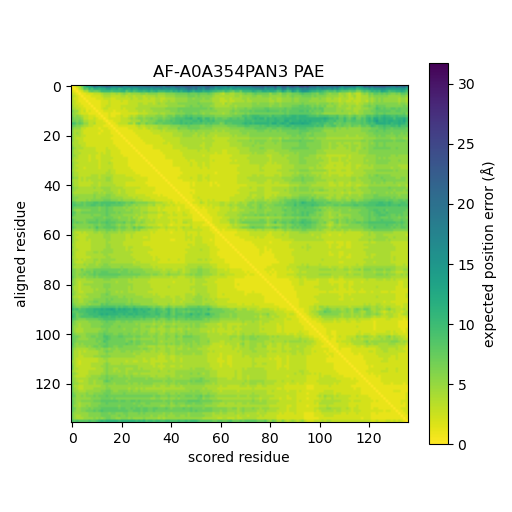SP A 1 71 ? 3.604 13.463 11.114 1.00 97.88 71 ASP A CA 1
ATOM 567 C C . ASP A 1 71 ? 3.027 12.899 12.407 1.00 97.88 71 ASP A C 1
ATOM 569 O O . ASP A 1 71 ? 2.825 13.642 13.373 1.00 97.88 71 ASP A O 1
ATOM 573 N N . TYR A 1 72 ? 2.815 11.583 12.481 1.00 98.06 72 TYR A N 1
ATOM 574 C CA . TYR A 1 72 ? 2.382 10.943 13.720 1.00 98.06 72 TYR A CA 1
ATOM 575 C C . TYR A 1 72 ? 3.416 11.104 14.834 1.00 98.06 72 TYR A C 1
ATOM 577 O O . TYR A 1 72 ? 3.053 11.358 15.982 1.00 98.06 72 TYR A O 1
ATOM 585 N N . THR A 1 73 ? 4.706 11.013 14.523 1.00 97.94 73 THR A N 1
ATOM 586 C CA . THR A 1 73 ? 5.777 11.191 15.511 1.00 97.94 73 THR A CA 1
ATOM 587 C C . THR A 1 73 ? 5.798 12.616 16.063 1.00 97.94 73 THR A C 1
ATOM 589 O O . THR A 1 73 ? 5.902 12.792 17.277 1.00 97.94 73 THR A O 1
ATOM 592 N N . LYS A 1 74 ? 5.629 13.624 15.199 1.00 97.94 74 LYS A N 1
ATOM 593 C CA . LYS A 1 74 ? 5.647 15.048 15.568 1.00 97.94 74 LYS A CA 1
ATOM 594 C C . LYS A 1 74 ? 4.371 15.503 16.279 1.00 97.94 74 LYS A C 1
ATOM 596 O O . LYS A 1 74 ? 4.444 16.239 17.257 1.00 97.94 74 LYS A O 1
ATOM 601 N N . GLN A 1 75 ? 3.206 15.093 15.778 1.00 97.69 75 GLN A N 1
ATOM 602 C CA . GLN A 1 75 ? 1.910 15.681 16.143 1.00 97.69 75 GLN A CA 1
ATOM 603 C C . GLN A 1 75 ? 0.987 14.716 16.906 1.00 97.69 75 GLN A C 1
ATOM 605 O O . GLN A 1 75 ? -0.040 15.134 17.443 1.00 97.69 75 GLN A O 1
ATOM 610 N N . ARG A 1 76 ? 1.329 13.421 16.969 1.00 96.12 76 ARG A N 1
ATOM 611 C CA . ARG A 1 76 ? 0.568 12.368 17.667 1.00 96.12 76 ARG A CA 1
ATOM 612 C C . ARG A 1 76 ? -0.903 12.373 17.249 1.00 96.12 76 ARG A C 1
ATOM 614 O O . ARG A 1 76 ? -1.196 12.182 16.071 1.00 96.12 76 ARG A O 1
ATOM 621 N N . GLU A 1 77 ? -1.830 12.594 18.179 1.00 95.62 77 GLU A N 1
ATOM 622 C CA . GLU A 1 77 ? -3.277 12.567 17.923 1.00 95.62 77 GLU A CA 1
ATOM 623 C C . GLU A 1 77 ? -3.754 13.612 16.906 1.00 95.62 77 GLU A C 1
ATOM 625 O O . GLU A 1 77 ? -4.795 13.410 16.283 1.00 95.62 77 GLU A O 1
ATOM 630 N N . ALA A 1 78 ? -3.011 14.710 16.723 1.00 96.69 78 ALA A N 1
ATOM 631 C CA . ALA A 1 78 ? -3.369 15.747 15.760 1.00 96.69 78 ALA A CA 1
ATOM 632 C C . ALA A 1 78 ? -3.026 15.366 14.309 1.00 96.69 78 ALA A C 1
ATOM 634 O O . ALA A 1 78 ? -3.640 15.912 13.393 1.00 96.69 78 ALA A O 1
ATOM 635 N N . SER A 1 79 ? -2.116 14.409 14.093 1.00 98.06 79 SER A N 1
ATOM 636 C CA . SER A 1 79 ? -1.791 13.881 12.758 1.00 98.06 79 SER A CA 1
ATOM 637 C C . SER A 1 79 ? -2.965 13.117 12.136 1.00 98.06 79 SER A C 1
ATOM 639 O O . SER A 1 79 ? -3.865 12.658 12.841 1.00 98.06 79 SER A O 1
ATOM 641 N N . GLU A 1 80 ? -2.945 12.914 10.817 1.00 97.38 80 GLU A N 1
ATOM 642 C CA . GLU A 1 80 ? -3.967 12.113 10.132 1.00 97.38 80 GLU A CA 1
ATOM 643 C C . GLU A 1 80 ? -4.087 10.696 10.710 1.00 97.38 80 GLU A C 1
ATOM 645 O O . GLU A 1 80 ? -5.181 10.276 11.093 1.00 97.38 80 GLU A O 1
ATOM 650 N N . LEU A 1 81 ? -2.959 9.996 10.872 1.00 96.81 81 LEU A N 1
ATOM 651 C CA . LEU A 1 81 ? -2.928 8.656 11.458 1.00 96.81 81 LEU A CA 1
ATOM 652 C C . LEU A 1 81 ? -3.456 8.645 12.903 1.00 96.81 81 LEU A C 1
ATOM 654 O O . LEU A 1 81 ? -4.217 7.756 13.289 1.00 96.81 81 LEU A O 1
ATOM 658 N N . GLY A 1 82 ? -3.110 9.665 13.694 1.00 97.75 82 GLY A N 1
ATOM 659 C CA . GLY A 1 82 ? -3.617 9.834 15.055 1.00 97.75 82 GLY A CA 1
ATOM 660 C C . GLY A 1 82 ? -5.135 10.010 15.103 1.00 97.75 82 GLY A C 1
ATOM 661 O O . GLY A 1 82 ? -5.806 9.363 15.912 1.00 97.75 82 GLY A O 1
ATOM 662 N N . ARG A 1 83 ? -5.698 10.815 14.194 1.00 97.69 83 ARG A N 1
ATOM 663 C CA . ARG A 1 83 ? -7.152 10.991 14.063 1.00 97.69 83 ARG A CA 1
ATOM 664 C C . ARG A 1 83 ? -7.847 9.694 13.647 1.00 97.69 83 ARG A C 1
ATOM 666 O O . ARG A 1 83 ? -8.882 9.368 14.230 1.00 97.69 83 ARG A O 1
ATOM 673 N N . ILE A 1 84 ? -7.268 8.925 12.720 1.00 96.19 84 ILE A N 1
ATOM 674 C CA . ILE A 1 84 ? -7.788 7.604 12.322 1.00 96.19 84 ILE A CA 1
ATOM 675 C C . ILE A 1 84 ? -7.857 6.671 13.538 1.00 96.19 84 ILE A C 1
ATOM 677 O O . ILE A 1 84 ? -8.912 6.096 13.812 1.00 96.19 84 ILE A O 1
ATOM 681 N N . PHE A 1 85 ? -6.777 6.564 14.321 1.00 95.25 85 PHE A N 1
ATOM 682 C CA . PHE A 1 85 ? -6.774 5.744 15.537 1.00 95.25 85 PHE A CA 1
ATOM 683 C C . PHE A 1 85 ? -7.790 6.217 16.569 1.00 95.25 85 PHE A C 1
ATOM 685 O O . PHE A 1 85 ? -8.465 5.390 17.185 1.00 95.25 85 PHE A O 1
ATOM 692 N N . LYS A 1 86 ? -7.931 7.531 16.755 1.00 95.44 86 LYS A N 1
ATOM 693 C CA . LYS A 1 86 ? -8.912 8.099 17.681 1.00 95.44 86 LYS A CA 1
ATOM 694 C C . LYS A 1 86 ? -10.334 7.702 17.298 1.00 95.44 86 LYS A C 1
ATOM 696 O O . LYS A 1 86 ? -11.076 7.226 18.157 1.00 95.44 86 LYS A O 1
ATOM 701 N N . VAL A 1 87 ? -10.701 7.842 16.025 1.00 94.19 87 VAL A N 1
ATOM 702 C CA . VAL A 1 87 ? -12.025 7.450 15.521 1.00 94.19 87 VAL A CA 1
ATOM 703 C C . VAL A 1 87 ? -12.231 5.943 15.676 1.00 94.19 87 VAL A C 1
ATOM 705 O O . VAL A 1 87 ? -13.206 5.527 16.298 1.00 94.19 87 VAL A O 1
ATOM 708 N N . ALA A 1 88 ? -11.285 5.122 15.212 1.00 92.94 88 ALA A N 1
ATOM 709 C CA . ALA A 1 88 ? -11.393 3.665 15.283 1.00 92.94 88 ALA A CA 1
ATOM 710 C C . ALA A 1 88 ? -11.535 3.147 16.728 1.00 92.94 88 ALA A C 1
ATOM 712 O O . ALA A 1 88 ? -12.384 2.301 17.010 1.00 92.94 88 ALA A O 1
ATOM 713 N N . ASN A 1 89 ? -10.739 3.675 17.664 1.00 91.88 89 ASN A N 1
ATOM 714 C CA . ASN A 1 89 ? -10.777 3.264 19.070 1.00 91.88 89 ASN A CA 1
ATOM 715 C C . ASN A 1 89 ? -12.006 3.787 19.823 1.00 91.88 89 ASN A C 1
ATOM 717 O O . ASN A 1 89 ? -12.426 3.158 20.796 1.00 91.88 89 ASN A O 1
ATOM 721 N N . SER A 1 90 ? -12.577 4.913 19.388 1.00 91.56 90 SER A N 1
ATOM 722 C CA . SER A 1 90 ? -13.828 5.429 19.953 1.00 91.56 90 SER A CA 1
ATOM 723 C C . SER A 1 90 ? -15.001 4.560 19.504 1.00 91.56 90 SER A C 1
ATOM 725 O O . SER A 1 90 ? -15.722 4.027 20.342 1.00 91.56 90 SER A O 1
ATOM 727 N N . LEU A 1 91 ? -15.110 4.309 18.196 1.00 88.62 91 LEU A N 1
ATOM 728 C CA . LEU A 1 91 ? -16.216 3.553 17.606 1.00 88.62 91 LEU A CA 1
ATOM 729 C C . LEU A 1 91 ? -16.279 2.098 18.077 1.00 88.62 91 LEU A C 1
ATOM 731 O O . LEU A 1 91 ? -17.367 1.579 18.295 1.00 88.62 91 LEU A O 1
ATOM 735 N N . VAL A 1 92 ? -15.131 1.443 18.289 1.00 91.19 92 VAL A N 1
ATOM 736 C CA . VAL A 1 92 ? -15.043 0.036 18.736 1.00 91.19 92 VAL A CA 1
ATOM 737 C C . VAL A 1 92 ? -15.894 -0.273 19.975 1.00 91.19 92 VAL A C 1
ATOM 739 O O . VAL A 1 92 ? -16.295 -1.424 20.164 1.00 91.19 92 VAL A O 1
ATOM 742 N N . LYS A 1 93 ? -16.150 0.715 20.841 1.00 88.81 93 LYS A N 1
ATOM 743 C CA . LYS A 1 93 ? -16.965 0.545 22.053 1.00 88.81 93 LYS A CA 1
ATOM 744 C C . LYS A 1 93 ? -18.464 0.514 21.762 1.00 88.81 93 LYS A C 1
ATOM 746 O O . LYS A 1 93 ? -19.181 -0.188 22.468 1.00 88.81 93 LYS A O 1
ATOM 751 N N . ASP A 1 94 ? -18.886 1.208 20.711 1.00 94.38 94 ASP A N 1
ATOM 752 C CA . ASP A 1 94 ? -20.288 1.523 20.442 1.00 94.38 94 ASP A CA 1
ATOM 753 C C . ASP A 1 94 ? -20.875 0.689 19.294 1.00 94.38 94 ASP A C 1
ATOM 755 O O . ASP A 1 94 ? -22.094 0.603 19.153 1.00 94.38 94 ASP A O 1
ATOM 759 N N . ILE A 1 95 ? -20.027 0.044 18.483 1.00 95.38 95 ILE A N 1
ATOM 760 C CA . ILE A 1 95 ? -20.456 -0.756 17.327 1.00 95.38 95 ILE A CA 1
ATOM 761 C C . ILE A 1 95 ? -19.939 -2.197 17.392 1.00 95.38 95 ILE A C 1
ATOM 763 O O . ILE A 1 95 ? -18.824 -2.470 17.840 1.00 95.38 95 ILE A O 1
ATOM 767 N N . ASP A 1 96 ? -20.742 -3.132 16.878 1.00 95.69 96 ASP A N 1
ATOM 768 C CA . ASP A 1 96 ? -20.343 -4.536 16.692 1.00 95.69 96 ASP A CA 1
ATOM 769 C C . ASP A 1 96 ? -20.087 -4.903 15.218 1.00 95.69 96 ASP A C 1
ATOM 771 O O . ASP A 1 96 ? -19.589 -5.991 14.930 1.00 95.69 96 ASP A O 1
ATOM 775 N N . ALA A 1 97 ? -20.391 -4.004 14.280 1.00 95.81 97 ALA A N 1
ATOM 776 C CA . ALA A 1 97 ? -20.146 -4.194 12.854 1.00 95.81 97 ALA A CA 1
ATOM 777 C C . ALA A 1 97 ? -19.861 -2.860 12.151 1.00 95.81 97 ALA A C 1
ATOM 779 O O . ALA A 1 97 ? -20.463 -1.839 12.482 1.00 95.81 97 ALA A O 1
ATOM 780 N N . VAL A 1 98 ? -18.965 -2.898 11.169 1.00 94.19 98 VAL A N 1
ATOM 781 C CA . VAL A 1 98 ? -18.699 -1.840 10.190 1.00 94.19 98 VAL A CA 1
ATOM 782 C C . VAL A 1 98 ? -19.096 -2.383 8.821 1.00 94.19 98 VAL A C 1
ATOM 784 O O . VAL A 1 98 ? -18.851 -3.548 8.544 1.00 94.19 98 VAL A O 1
ATOM 787 N N . VAL A 1 99 ? -19.705 -1.558 7.970 1.00 94.56 99 VAL A N 1
ATOM 788 C CA . VAL A 1 99 ? -19.990 -1.915 6.573 1.00 94.56 99 VAL A CA 1
ATOM 789 C C . VAL A 1 99 ? -19.268 -0.919 5.677 1.00 94.56 99 VAL A C 1
ATOM 791 O O . VAL A 1 99 ? -19.517 0.283 5.760 1.00 94.56 99 VAL A O 1
ATOM 794 N N . VAL A 1 100 ? -18.369 -1.412 4.826 1.00 94.50 100 VAL A N 1
ATOM 795 C CA . VAL A 1 100 ? -17.636 -0.584 3.860 1.00 94.50 100 VAL A CA 1
ATOM 796 C C . VAL A 1 100 ? -18.411 -0.537 2.545 1.00 94.50 100 VAL A C 1
ATOM 798 O O . VAL A 1 100 ? -18.484 -1.527 1.821 1.00 94.50 100 VAL A O 1
ATOM 801 N N . LEU A 1 101 ? -18.985 0.625 2.226 1.00 96.38 101 LEU A N 1
ATOM 802 C CA . LEU A 1 101 ? -19.665 0.876 0.954 1.00 96.38 101 LEU A CA 1
ATOM 803 C C . LEU A 1 101 ? -18.664 1.480 -0.041 1.00 96.38 101 LEU A C 1
ATOM 805 O O . LEU A 1 101 ? -18.474 2.694 -0.080 1.00 96.38 101 LEU A O 1
ATOM 809 N N . GLY A 1 102 ? -17.992 0.633 -0.821 1.00 94.25 102 GLY A N 1
ATOM 810 C CA . GLY A 1 102 ? -16.965 1.053 -1.777 1.00 94.25 102 GLY A CA 1
ATOM 811 C C . GLY A 1 102 ? -16.777 0.059 -2.922 1.00 94.25 102 GLY A C 1
ATOM 812 O O . GLY A 1 102 ? -17.302 -1.052 -2.885 1.00 94.25 102 GLY A O 1
ATOM 813 N N . ILE A 1 103 ? -16.016 0.456 -3.943 1.00 95.81 103 ILE A N 1
ATOM 814 C CA . ILE A 1 103 ? -15.674 -0.381 -5.101 1.00 95.81 103 ILE A CA 1
ATOM 815 C C . ILE A 1 103 ? -14.244 -0.086 -5.564 1.00 95.81 103 ILE A C 1
ATOM 817 O O . ILE A 1 103 ? -13.712 1.001 -5.340 1.00 95.81 103 ILE A O 1
ATOM 821 N N . GLY A 1 104 ? -13.594 -1.056 -6.209 1.00 95.00 104 GLY A N 1
ATOM 822 C CA . GLY A 1 104 ? -12.219 -0.898 -6.683 1.00 95.00 104 GLY A CA 1
ATOM 823 C C . GLY A 1 104 ? -11.269 -0.591 -5.523 1.00 95.00 104 GLY A C 1
ATOM 824 O O . GLY A 1 104 ? -11.288 -1.286 -4.504 1.00 95.00 104 GLY A O 1
ATOM 825 N N . GLY 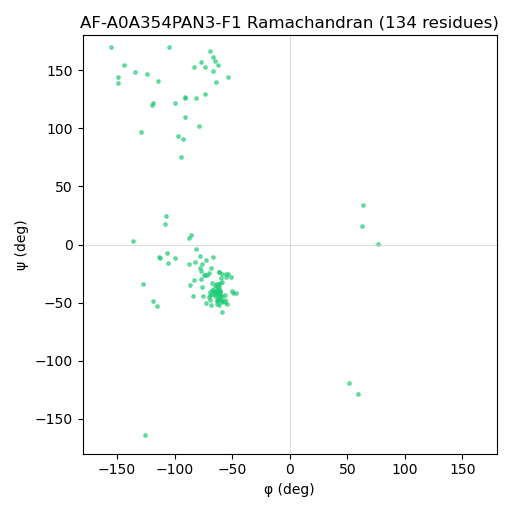A 1 105 ? -10.464 0.467 -5.655 1.00 90.75 105 GLY A N 1
ATOM 826 C CA . GLY A 1 105 ? -9.486 0.868 -4.638 1.00 90.75 105 GLY A CA 1
ATOM 827 C C . GLY A 1 105 ? -10.090 1.204 -3.269 1.00 90.75 105 GLY A C 1
ATOM 828 O O . GLY A 1 105 ? -9.450 0.949 -2.252 1.00 90.75 105 GLY A O 1
ATOM 829 N N . SER A 1 106 ? -11.340 1.685 -3.215 1.00 92.56 106 SER A N 1
ATOM 830 C CA . SER A 1 106 ? -12.011 2.040 -1.953 1.00 92.56 106 SER A CA 1
ATOM 831 C C . SER A 1 106 ? -12.615 0.847 -1.198 1.00 92.56 106 SER A C 1
ATOM 833 O O . SER A 1 106 ? -13.101 1.016 -0.083 1.00 92.56 106 SER A O 1
ATOM 835 N N . TYR A 1 107 ? -12.554 -0.362 -1.768 1.00 95.19 107 TYR A N 1
ATOM 836 C CA . TYR A 1 107 ? -12.987 -1.613 -1.131 1.00 95.19 107 TYR A CA 1
ATOM 837 C C . TYR A 1 107 ? -11.839 -2.614 -0.987 1.00 95.19 107 TYR A C 1
ATOM 839 O O . TYR A 1 107 ? -11.605 -3.149 0.099 1.00 95.19 107 TYR A O 1
ATOM 847 N N . MET A 1 108 ? -11.091 -2.848 -2.068 1.00 95.38 108 MET A N 1
ATOM 848 C CA . MET A 1 108 ? -10.128 -3.947 -2.133 1.00 95.38 108 MET A CA 1
ATOM 849 C C . MET A 1 108 ? -9.006 -3.831 -1.103 1.00 95.38 108 MET A C 1
ATOM 851 O O . MET A 1 108 ? -8.577 -4.853 -0.576 1.00 95.38 108 MET A O 1
ATOM 855 N N . GLY A 1 109 ? -8.566 -2.613 -0.766 1.00 94.00 109 GLY A N 1
ATOM 856 C CA . GLY A 1 109 ? -7.555 -2.406 0.274 1.00 94.00 109 GLY A CA 1
ATOM 857 C C . GLY A 1 109 ? -8.036 -2.860 1.656 1.00 94.00 109 GLY A C 1
ATOM 858 O O . GLY A 1 109 ? -7.358 -3.638 2.325 1.00 94.00 109 GLY A O 1
ATOM 859 N N . ALA A 1 110 ? -9.240 -2.443 2.060 1.00 93.38 110 ALA A N 1
ATOM 860 C CA . ALA A 1 110 ? -9.834 -2.858 3.332 1.00 93.38 110 ALA A CA 1
ATOM 861 C C . ALA A 1 110 ? -10.080 -4.373 3.370 1.00 93.38 110 ALA A C 1
ATOM 863 O O . ALA A 1 110 ? -9.775 -5.025 4.371 1.00 93.38 110 ALA A O 1
ATOM 864 N N . ARG A 1 111 ? -10.571 -4.942 2.260 1.00 95.38 111 ARG A N 1
ATOM 865 C CA . ARG A 1 111 ? -10.812 -6.382 2.140 1.00 95.38 111 ARG A CA 1
ATOM 866 C C . ARG A 1 111 ? -9.523 -7.198 2.242 1.00 95.38 111 ARG A C 1
ATOM 868 O O . ARG A 1 111 ? -9.477 -8.147 3.017 1.00 95.38 111 ARG A O 1
ATOM 875 N N . ALA A 1 112 ? -8.474 -6.810 1.518 1.00 96.38 112 ALA A N 1
ATOM 876 C CA . ALA A 1 112 ? -7.189 -7.503 1.547 1.00 96.38 112 ALA A CA 1
ATOM 877 C C . ALA A 1 112 ? -6.557 -7.484 2.947 1.00 96.38 112 ALA A C 1
ATOM 879 O O . ALA A 1 112 ? -6.048 -8.506 3.401 1.00 96.38 112 ALA A O 1
ATOM 880 N N . MET A 1 113 ? -6.634 -6.353 3.659 1.00 95.12 113 MET A N 1
ATOM 881 C CA . MET A 1 113 ? -6.143 -6.257 5.038 1.00 95.12 113 MET A CA 1
ATOM 882 C C . MET A 1 113 ? -6.936 -7.146 5.998 1.00 95.12 113 MET A C 1
ATOM 884 O O . MET A 1 113 ? -6.340 -7.798 6.853 1.00 95.12 113 MET A O 1
ATOM 888 N N . MET A 1 114 ? -8.262 -7.204 5.857 1.00 94.62 114 MET A N 1
ATOM 889 C CA . MET A 1 114 ? -9.098 -8.100 6.658 1.00 94.62 114 MET A CA 1
ATOM 890 C C . MET A 1 114 ? -8.725 -9.566 6.421 1.00 94.62 114 MET A C 1
ATOM 892 O O . MET A 1 114 ? -8.431 -10.282 7.374 1.00 94.62 114 MET A O 1
ATOM 896 N N . ASP A 1 115 ? -8.682 -9.993 5.159 1.00 95.81 115 ASP A N 1
ATOM 897 C CA . ASP A 1 115 ? -8.422 -11.388 4.798 1.00 95.81 115 ASP A CA 1
ATOM 898 C C . ASP A 1 115 ? -7.000 -11.831 5.195 1.00 95.81 115 ASP A C 1
ATOM 900 O O . ASP A 1 115 ? -6.800 -12.971 5.609 1.00 95.81 115 ASP A O 1
ATOM 904 N N . ALA A 1 116 ? -6.007 -10.938 5.101 1.00 96.44 116 ALA A N 1
ATOM 905 C CA . ALA A 1 116 ? -4.614 -11.254 5.417 1.00 96.44 116 ALA A CA 1
ATOM 906 C C . ALA A 1 116 ? -4.275 -11.168 6.915 1.00 96.44 116 ALA A C 1
ATOM 908 O O . ALA A 1 116 ? -3.367 -11.864 7.374 1.00 96.44 116 ALA A O 1
ATOM 909 N N . CYS A 1 117 ? -4.942 -10.292 7.677 1.00 95.56 117 CYS A N 1
ATOM 910 C CA . CYS A 1 117 ? -4.562 -9.987 9.062 1.00 95.56 117 CYS A CA 1
ATOM 911 C C . CYS A 1 117 ? -5.574 -10.451 10.118 1.00 95.56 117 CYS A C 1
ATOM 913 O O . CYS A 1 117 ? -5.253 -10.413 11.309 1.00 95.56 117 CYS A O 1
ATOM 915 N N . CYS A 1 118 ? -6.782 -10.866 9.734 1.00 95.88 118 CYS A N 1
ATOM 916 C CA . CYS A 1 118 ? -7.795 -11.361 10.665 1.00 95.88 118 CYS A CA 1
ATOM 917 C C . CYS A 1 118 ? -7.936 -12.889 10.610 1.00 95.88 118 CYS A C 1
ATOM 919 O O . CYS A 1 118 ? -7.385 -13.576 9.754 1.00 95.88 118 CYS A O 1
ATOM 921 N N . ASN A 1 119 ? -8.687 -13.439 11.567 1.00 96.50 119 ASN A N 1
ATOM 922 C CA . ASN A 1 119 ? -9.085 -14.841 11.514 1.00 96.50 119 ASN A CA 1
ATOM 923 C C . ASN A 1 119 ? -9.989 -15.076 10.280 1.00 96.50 119 ASN A C 1
ATOM 925 O O . ASN A 1 119 ? -10.870 -14.248 10.047 1.00 96.50 119 ASN A O 1
ATOM 929 N N . PRO A 1 120 ? -9.862 -16.198 9.541 1.00 96.38 120 PRO A N 1
ATOM 930 C CA . PRO A 1 120 ? -10.738 -16.499 8.402 1.00 96.38 120 PRO A CA 1
ATOM 931 C C . PRO A 1 120 ? -12.240 -16.492 8.727 1.00 96.38 120 PRO A C 1
ATOM 933 O O . PRO A 1 120 ? -13.053 -16.235 7.848 1.00 96.38 120 PRO A O 1
ATOM 936 N N . TYR A 1 121 ? -12.598 -16.743 9.990 1.00 96.81 121 TYR A N 1
ATOM 937 C CA . TYR A 1 121 ? -13.967 -16.708 10.511 1.00 96.81 121 TYR A CA 1
ATOM 938 C C . TYR A 1 121 ? -14.230 -15.486 11.402 1.00 96.81 121 TYR A C 1
ATOM 940 O O . TYR A 1 121 ? -15.059 -15.544 12.309 1.00 96.81 121 TYR A O 1
ATOM 948 N N . HIS A 1 122 ? -13.481 -14.386 11.227 1.00 97.75 122 HIS A N 1
ATOM 949 C CA . HIS A 1 122 ? -13.548 -13.193 12.089 1.00 97.75 122 HIS A CA 1
ATOM 950 C C . HIS A 1 122 ? -14.988 -12.744 12.356 1.00 97.75 122 HIS A C 1
ATOM 952 O O . HIS A 1 122 ? -15.341 -12.440 13.498 1.00 97.75 122 HIS A O 1
ATOM 958 N N . ASN A 1 123 ? -15.841 -12.761 11.332 1.00 97.62 123 ASN A N 1
ATOM 959 C CA . ASN A 1 123 ? -17.224 -12.313 11.450 1.00 97.62 123 ASN A CA 1
ATOM 960 C C . ASN A 1 123 ? -18.134 -13.292 12.206 1.00 97.62 123 ASN A C 1
ATOM 962 O O . ASN A 1 123 ? -19.088 -12.852 12.854 1.00 97.62 123 ASN A O 1
ATOM 966 N N . GLU A 1 124 ? -17.803 -14.580 12.207 1.00 97.94 124 GLU A N 1
ATOM 967 C CA . GLU A 1 124 ? -18.531 -15.655 12.885 1.00 97.94 124 GLU A CA 1
ATOM 968 C C . GLU A 1 124 ? -18.082 -15.831 14.345 1.00 97.94 124 GLU A C 1
ATOM 970 O O . GLU A 1 124 ? -18.792 -16.428 15.159 1.00 97.94 124 GLU A O 1
ATOM 975 N N . LEU A 1 125 ? -16.920 -15.285 14.717 1.00 97.81 125 LEU A N 1
ATOM 976 C CA . LEU A 1 125 ? -16.460 -15.283 16.103 1.00 97.81 125 LEU A CA 1
ATOM 977 C C . LEU A 1 125 ? -17.350 -14.401 16.990 1.00 97.81 125 LEU A C 1
ATOM 979 O O . LEU A 1 125 ? -17.849 -13.344 16.599 1.00 97.81 125 LEU A O 1
ATOM 983 N N . ARG A 1 126 ? -17.468 -14.782 18.266 1.00 97.00 126 ARG A N 1
ATOM 984 C CA . ARG A 1 126 ? -17.980 -13.873 19.304 1.00 97.00 126 ARG A CA 1
ATOM 985 C C . ARG A 1 126 ? -17.041 -12.672 19.444 1.00 97.00 126 ARG A C 1
ATOM 987 O O . ARG A 1 126 ? -15.836 -12.800 19.237 1.00 97.00 126 ARG A O 1
ATOM 994 N N . ARG A 1 127 ? -17.558 -11.535 19.920 1.00 95.12 127 ARG A N 1
ATOM 995 C CA . ARG A 1 127 ? -16.781 -10.293 20.112 1.00 95.12 127 ARG A CA 1
ATOM 996 C C . ARG A 1 127 ? -15.468 -10.495 20.881 1.00 95.12 127 ARG A C 1
ATOM 998 O O . ARG A 1 127 ? -14.443 -9.947 20.489 1.00 95.12 127 ARG A O 1
ATOM 1005 N N . ALA A 1 128 ? -15.468 -11.326 21.925 1.00 95.44 128 ALA A N 1
ATOM 1006 C CA . ALA A 1 128 ? -14.249 -11.669 22.663 1.00 95.44 128 ALA A CA 1
ATOM 1007 C C . ALA A 1 128 ? -13.198 -12.382 21.785 1.00 95.44 128 ALA A C 1
ATOM 1009 O O . ALA A 1 128 ? -12.016 -12.063 21.868 1.00 95.44 128 ALA A O 1
ATOM 1010 N N . GLY A 1 129 ? -13.630 -13.279 20.892 1.00 95.81 129 GLY A N 1
ATOM 1011 C CA . GLY A 1 129 ? -12.763 -13.980 19.938 1.00 95.81 129 GLY A CA 1
ATOM 1012 C C . GLY A 1 129 ? -12.179 -13.075 18.849 1.00 95.81 129 GLY A C 1
ATOM 1013 O O . GLY A 1 129 ? -11.134 -13.391 18.297 1.00 95.81 129 GLY A O 1
ATOM 1014 N N . ARG A 1 130 ? -12.796 -11.913 18.597 1.00 95.25 130 ARG A N 1
ATOM 1015 C CA . ARG A 1 130 ? -12.269 -10.856 17.716 1.00 95.25 130 ARG A CA 1
ATOM 1016 C C . ARG A 1 130 ? -11.308 -9.882 18.414 1.00 95.25 130 ARG A C 1
ATOM 1018 O O . ARG A 1 130 ? -11.017 -8.819 17.872 1.00 95.25 130 ARG A O 1
ATOM 1025 N N . GLY A 1 131 ? -10.896 -10.140 19.659 1.00 93.38 131 GLY A N 1
ATOM 1026 C CA . GLY A 1 131 ? -10.134 -9.157 20.442 1.00 93.38 131 GLY A CA 1
ATOM 1027 C C . GLY A 1 131 ? -10.939 -7.883 20.734 1.00 93.38 131 GLY A C 1
ATOM 1028 O O . GLY A 1 131 ? -10.397 -6.779 20.749 1.00 93.38 131 GLY A O 1
ATOM 1029 N N . SER A 1 132 ? -12.254 -8.030 20.927 1.00 93.25 132 SER A N 1
ATOM 1030 C CA . SER A 1 132 ? -13.221 -6.937 21.112 1.00 93.25 132 SER A CA 1
ATOM 1031 C C . SER A 1 132 ? -13.361 -5.975 19.927 1.00 93.25 132 SER A C 1
ATOM 1033 O O . SER A 1 132 ? -13.922 -4.892 20.087 1.00 93.25 132 SER A O 1
ATOM 1035 N N . LYS A 1 133 ? -12.883 -6.359 18.737 1.00 94.69 133 LYS A N 1
ATOM 1036 C CA . LYS A 1 133 ? -13.080 -5.600 17.496 1.00 94.69 133 LYS A CA 1
ATOM 1037 C C . LYS A 1 133 ? -14.444 -5.916 16.853 1.00 94.69 133 LYS A C 1
ATOM 1039 O O . LYS A 1 133 ? -14.981 -7.010 17.073 1.00 94.69 133 LYS A O 1
ATOM 1044 N N . PRO A 1 134 ? -15.027 -4.977 16.085 1.00 95.38 134 PRO A N 1
ATOM 1045 C CA . PRO A 1 134 ? -16.263 -5.210 15.348 1.00 95.38 134 PRO A CA 1
ATOM 1046 C C . PRO A 1 134 ? -16.055 -6.193 14.188 1.00 95.38 134 PRO A C 1
ATOM 1048 O O . PRO A 1 134 ? -14.927 -6.500 13.791 1.00 95.38 134 PRO A O 1
ATOM 1051 N N . ARG A 1 135 ? -17.172 -6.673 13.645 1.00 96.25 135 ARG A N 1
ATOM 1052 C CA . ARG A 1 135 ? -17.249 -7.269 12.306 1.00 96.25 135 ARG A CA 1
ATOM 1053 C C . ARG A 1 135 ? -16.934 -6.222 11.242 1.00 96.25 135 ARG A C 1
ATOM 1055 O O . ARG A 1 135 ? -17.103 -5.028 11.504 1.00 96.25 135 ARG A O 1
ATOM 1062 N N . MET A 1 136 ? -16.527 -6.674 10.062 1.00 91.94 136 MET A N 1
ATOM 1063 C CA . MET A 1 136 ? -16.345 -5.829 8.877 1.00 91.94 136 MET A CA 1
ATOM 1064 C C . MET A 1 136 ? -16.989 -6.438 7.638 1.00 91.94 136 MET A C 1
ATOM 1066 O O . MET A 1 136 ? -17.117 -7.684 7.609 1.00 91.94 136 MET A O 1
#

Sequence (136 aa):
MKMLRFDPSGSINAEFGVTNDQLKALYPRLMELRQEMVEVDAAQYASGEVPADKQPLDARFYWLPQEMLDDYTKQREASELGRIFKVANSLVKDIDAVVVLGIGGSYMGARAMMDACCNPYHNELRRAGRGSKPRM

Radius of gyration: 21.2 Å; Cα contacts (8 Å, |Δi|>4): 84; chains: 1; bounding box: 42×45×44 Å

Solvent-accessible surface area (backbone atoms only — not comparable to full-atom values): 8212 Å² total; per-residue (Å²): 134,80,93,73,84,89,79,57,71,92,47,54,30,82,87,87,43,49,33,73,65,62,56,55,70,43,44,68,61,53,48,52,54,45,46,41,52,67,50,52,48,50,49,26,60,74,70,68,65,60,57,79,95,43,66,77,70,75,60,52,74,74,54,44,65,58,53,48,50,53,40,27,70,76,47,35,64,79,18,73,62,26,44,53,51,52,52,56,65,55,46,39,78,81,41,68,62,49,83,86,92,55,62,66,79,71,30,51,56,64,50,51,51,46,68,73,74,46,60,98,55,46,72,77,43,55,50,73,77,42,76,55,42,48,32,110

Nearest PDB structures (foldseek):
  6eqo-assembly1_B  TM=6.487E-01  e=8.045E+00  Erythrobacter sp. NAP1
  6eqo-assembly1_A  TM=5.590E-01  e=7.099E+00  Erythrobacter sp. NAP1